Protein AF-A0AAD8Y4E3-F1 (afdb_monomer)

Organism: NCBI:txid267567

Solvent-accessible surface area (backbone atoms only — not comparable to full-atom values): 8556 Å² total; per-residue (Å²): 135,83,78,53,65,47,75,55,47,53,25,42,76,69,67,34,60,67,58,30,52,53,46,41,73,76,42,42,69,64,42,69,46,49,28,88,60,41,39,27,47,57,33,46,33,20,49,70,38,72,63,54,59,67,59,54,51,52,41,38,75,53,22,60,68,56,62,73,44,52,22,75,87,69,48,28,25,57,59,33,31,69,72,47,24,54,90,86,41,76,60,42,60,54,42,51,50,50,51,49,50,56,59,51,52,56,51,52,62,60,61,71,72,72,75,86,78,76,84,76,71,88,76,82,93,70,91,80,87,87,87,85,89,85,83,90,81,92,77,88,134

Nearest PDB structures (foldseek):
  2dwz-assembly2_C  TM=8.764E-01  e=9.072E-03  Mus musculus
  7vxw-assembly1_A  TM=8.764E-01  e=1.195E-02  Homo sapiens
  3aji-assembly2_C  TM=6.340E-01  e=7.690E-03  Mus musculus
  1wg0-assembly1_A  TM=8.733E-01  e=1.082E-01  Saccharomyces cerevisiae
  5vhm-assembly1_G  TM=4.970E-01  e=3.970E-03  Homo sapiens

Structure (mmCIF, N/CA/C/O backbone):
data_AF-A0AAD8Y4E3-F1
#
_entry.id   AF-A0AAD8Y4E3-F1
#
loop_
_atom_site.group_PDB
_atom_site.id
_atom_site.type_symbol
_atom_site.label_atom_id
_atom_site.label_alt_id
_atom_site.label_comp_id
_atom_site.label_asym_id
_atom_site.label_entity_id
_atom_site.label_seq_id
_atom_site.pdbx_PDB_ins_code
_atom_site.Cartn_x
_atom_site.Cartn_y
_atom_site.Cartn_z
_atom_site.occupancy
_atom_site.B_iso_or_equiv
_atom_site.auth_seq_id
_atom_site.auth_comp_id
_atom_site.auth_asym_id
_atom_site.auth_atom_id
_atom_site.pdbx_PDB_model_num
ATOM 1 N N . MET A 1 1 ? 3.117 25.992 7.052 1.00 39.69 1 MET A N 1
ATOM 2 C CA . MET A 1 1 ? 2.147 25.000 6.535 1.00 39.69 1 MET A CA 1
ATOM 3 C C . MET A 1 1 ? 2.748 23.620 6.749 1.00 39.69 1 MET A C 1
ATOM 5 O O . MET A 1 1 ? 3.739 23.297 6.109 1.00 39.69 1 MET A O 1
ATOM 9 N N . GLY A 1 2 ? 2.264 22.907 7.769 1.00 45.88 2 GLY A N 1
ATOM 10 C CA . GLY A 1 2 ? 2.940 21.748 8.355 1.00 45.88 2 GLY A CA 1
ATOM 11 C C . GLY A 1 2 ? 2.998 20.545 7.420 1.00 45.88 2 GLY A C 1
ATOM 12 O O . GLY A 1 2 ? 1.982 20.104 6.888 1.00 45.88 2 GLY A O 1
ATOM 13 N N . SER A 1 3 ? 4.196 20.008 7.231 1.00 49.72 3 SER A N 1
ATOM 14 C CA . SER A 1 3 ? 4.428 18.743 6.546 1.00 49.72 3 SER A CA 1
ATOM 15 C C . SER A 1 3 ? 3.738 17.618 7.330 1.00 49.72 3 SER A C 1
ATOM 17 O O . SER A 1 3 ? 4.260 17.175 8.345 1.00 49.72 3 SER A O 1
ATOM 19 N N . THR A 1 4 ? 2.588 17.112 6.877 1.00 63.53 4 THR A N 1
ATOM 20 C CA . THR A 1 4 ? 1.900 15.945 7.482 1.00 63.53 4 THR A CA 1
ATOM 21 C C . THR A 1 4 ? 2.626 14.612 7.236 1.00 63.53 4 THR A C 1
ATOM 23 O O . THR A 1 4 ? 2.038 13.537 7.328 1.00 63.53 4 THR A O 1
ATOM 26 N N . GLN A 1 5 ? 3.923 14.648 6.913 1.00 64.25 5 GLN A N 1
ATOM 27 C CA . GLN A 1 5 ? 4.747 13.449 6.801 1.00 64.25 5 GLN A CA 1
ATOM 28 C C . GLN A 1 5 ? 5.017 12.899 8.201 1.00 64.25 5 GLN A C 1
ATOM 30 O O . GLN A 1 5 ? 5.911 13.351 8.916 1.00 64.25 5 GLN A O 1
ATOM 35 N N . THR A 1 6 ? 4.216 11.913 8.598 1.00 77.00 6 THR A N 1
ATOM 36 C CA . THR A 1 6 ? 4.449 11.153 9.829 1.00 77.00 6 THR A CA 1
ATOM 37 C C . THR A 1 6 ? 5.739 10.334 9.717 1.00 77.00 6 THR A C 1
ATOM 39 O O . THR A 1 6 ? 6.190 10.011 8.617 1.00 77.00 6 THR A O 1
ATOM 42 N N . LYS A 1 7 ? 6.320 9.939 10.858 1.00 78.56 7 LYS A N 1
ATOM 43 C CA . LYS A 1 7 ? 7.500 9.049 10.902 1.00 78.56 7 LYS A CA 1
ATOM 44 C C . LYS A 1 7 ? 7.311 7.769 10.073 1.00 78.56 7 LYS A C 1
ATOM 46 O O . LYS A 1 7 ? 8.274 7.262 9.512 1.00 78.56 7 LYS A O 1
ATOM 51 N N . LEU A 1 8 ? 6.069 7.292 9.955 1.00 82.00 8 LEU A N 1
ATOM 52 C CA . LEU A 1 8 ? 5.722 6.125 9.147 1.00 82.00 8 LEU A CA 1
ATOM 53 C C . LEU A 1 8 ? 5.928 6.369 7.642 1.00 82.00 8 LEU A C 1
ATOM 55 O O . LEU A 1 8 ? 6.427 5.486 6.958 1.00 82.00 8 LEU A O 1
ATOM 59 N N . HIS A 1 9 ? 5.617 7.568 7.132 1.00 83.88 9 HIS A N 1
ATOM 60 C CA . HIS A 1 9 ? 5.858 7.900 5.722 1.00 83.88 9 HIS A CA 1
ATOM 61 C C . HIS A 1 9 ? 7.352 7.875 5.386 1.00 83.88 9 HIS A C 1
ATOM 63 O O . HIS A 1 9 ? 7.725 7.396 4.322 1.00 83.88 9 HIS A O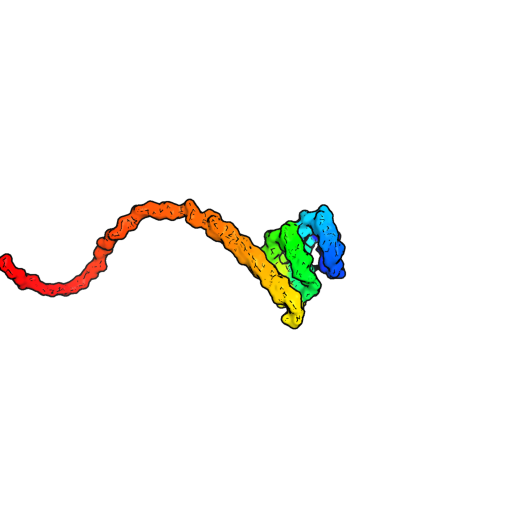 1
ATOM 69 N N . TRP A 1 10 ? 8.200 8.363 6.296 1.00 84.12 10 TRP A N 1
ATOM 70 C CA . TRP A 1 10 ? 9.652 8.328 6.117 1.00 84.12 10 TRP A CA 1
ATOM 71 C C . TRP A 1 10 ? 10.208 6.905 6.151 1.00 84.12 10 TRP A C 1
ATOM 73 O O . TRP A 1 10 ? 11.019 6.573 5.299 1.00 84.12 10 TRP A O 1
ATOM 83 N N . ALA A 1 11 ? 9.740 6.056 7.071 1.00 86.12 11 ALA A N 1
ATOM 84 C CA . ALA A 1 11 ? 10.175 4.658 7.141 1.00 86.12 11 ALA A CA 1
ATOM 85 C C . ALA A 1 11 ? 9.866 3.892 5.843 1.00 86.12 11 ALA A C 1
ATOM 87 O O . ALA A 1 11 ? 10.731 3.202 5.318 1.00 86.12 11 ALA A O 1
ATOM 88 N N . VAL A 1 12 ? 8.668 4.090 5.282 1.00 86.75 12 VAL A N 1
ATOM 89 C CA . VAL A 1 12 ? 8.275 3.485 4.000 1.00 86.75 12 VAL A CA 1
ATOM 90 C C . VAL A 1 12 ? 9.091 4.047 2.834 1.00 86.75 12 VAL A C 1
ATOM 92 O O . VAL A 1 12 ? 9.496 3.297 1.954 1.00 86.75 12 VAL A O 1
ATOM 95 N N . LEU A 1 13 ? 9.352 5.358 2.824 1.00 84.19 13 LEU A N 1
ATOM 96 C CA . LEU A 1 13 ? 10.141 6.001 1.770 1.00 84.19 13 LEU A CA 1
ATOM 97 C C . LEU A 1 13 ? 11.608 5.546 1.773 1.00 84.19 13 LEU A C 1
ATOM 99 O O . LEU A 1 13 ? 12.228 5.488 0.719 1.00 84.19 13 LEU A O 1
ATOM 103 N N . LEU A 1 14 ? 12.146 5.240 2.954 1.00 85.75 14 LEU A N 1
ATOM 104 C CA . LEU A 1 14 ? 13.490 4.694 3.142 1.00 85.75 14 LEU A CA 1
ATOM 105 C C . LEU A 1 14 ? 13.544 3.167 2.975 1.00 85.75 14 LEU A C 1
ATOM 107 O O . LEU A 1 14 ? 14.594 2.583 3.217 1.00 85.75 14 LEU A O 1
ATOM 111 N N . GLU A 1 15 ? 12.427 2.530 2.606 1.00 85.44 15 GLU A N 1
ATOM 112 C CA . GLU A 1 15 ? 12.301 1.073 2.455 1.00 85.44 15 GLU A CA 1
ATOM 113 C C . GLU A 1 15 ? 12.640 0.290 3.740 1.00 85.44 15 GLU A C 1
ATOM 115 O O . GLU A 1 15 ? 12.912 -0.910 3.714 1.00 85.44 15 GLU A O 1
ATOM 120 N N . ASP A 1 16 ? 12.571 0.954 4.898 1.00 88.44 16 ASP A N 1
ATOM 121 C CA . ASP A 1 16 ? 12.778 0.338 6.204 1.00 88.44 16 ASP A CA 1
ATOM 122 C C . ASP A 1 16 ? 11.470 -0.313 6.669 1.00 88.44 16 ASP A C 1
ATOM 124 O O . ASP A 1 16 ? 10.654 0.229 7.433 1.00 88.44 16 ASP A O 1
ATOM 128 N N . TRP A 1 17 ? 11.241 -1.505 6.133 1.00 87.06 17 TRP A N 1
ATOM 129 C CA . TRP A 1 17 ? 10.057 -2.316 6.387 1.00 87.06 17 TRP A CA 1
ATOM 130 C C . TRP A 1 17 ? 9.938 -2.757 7.843 1.00 87.06 17 TRP A C 1
ATOM 132 O O . TRP A 1 17 ? 8.836 -2.804 8.393 1.00 87.06 17 TRP A O 1
ATOM 142 N N . GLU A 1 18 ? 11.062 -3.013 8.504 1.00 87.56 18 GLU A N 1
ATOM 143 C CA . GLU A 1 18 ? 11.084 -3.430 9.901 1.00 87.56 18 GLU A CA 1
ATOM 144 C C . GLU A 1 18 ? 10.660 -2.271 10.815 1.00 87.56 18 GLU A C 1
ATOM 146 O O . GLU A 1 18 ? 9.796 -2.423 11.689 1.00 87.56 18 GLU A O 1
ATOM 151 N N . GLN A 1 19 ? 11.194 -1.071 10.567 1.00 86.44 19 GLN A N 1
ATOM 152 C CA . GLN A 1 19 ? 10.781 0.133 11.276 1.00 86.44 19 GLN A CA 1
ATOM 153 C C . GLN A 1 19 ? 9.330 0.506 10.962 1.00 86.44 19 GLN A C 1
ATOM 155 O O . GLN A 1 19 ? 8.608 0.942 11.866 1.00 86.44 19 GLN A O 1
ATOM 160 N N . THR A 1 20 ? 8.878 0.284 9.726 1.00 85.75 20 THR A N 1
ATOM 161 C CA . THR A 1 20 ? 7.481 0.474 9.313 1.00 85.75 20 THR A CA 1
ATOM 162 C C . THR A 1 20 ? 6.543 -0.398 10.147 1.00 85.75 20 THR A C 1
ATOM 164 O O . THR A 1 20 ? 5.599 0.117 10.751 1.00 85.75 20 THR A O 1
ATOM 167 N N . LEU A 1 21 ? 6.832 -1.698 10.264 1.00 86.75 21 LEU A N 1
ATOM 168 C CA . LEU A 1 21 ? 6.041 -2.632 11.072 1.00 86.75 21 LEU A CA 1
ATOM 169 C C . LEU A 1 21 ? 6.078 -2.279 12.563 1.00 86.75 21 LEU A C 1
ATOM 171 O O . LEU A 1 21 ? 5.028 -2.265 13.212 1.00 86.75 21 LEU A O 1
ATOM 175 N N . ARG A 1 22 ? 7.248 -1.908 13.100 1.00 87.69 22 ARG A N 1
ATOM 176 C CA . ARG A 1 22 ? 7.382 -1.425 14.487 1.00 87.69 22 ARG A CA 1
ATOM 177 C C . ARG A 1 22 ? 6.531 -0.182 14.749 1.00 87.69 22 ARG A C 1
ATOM 179 O O . ARG A 1 22 ? 5.852 -0.094 15.774 1.00 87.69 22 ARG A O 1
ATOM 186 N N . CYS A 1 23 ? 6.555 0.789 13.838 1.00 84.00 23 CYS A N 1
ATOM 187 C CA . CYS A 1 23 ? 5.753 2.006 13.951 1.00 84.00 23 CYS A CA 1
ATOM 188 C C . CYS A 1 23 ? 4.255 1.705 13.868 1.00 84.00 23 CYS A C 1
ATOM 190 O O . CYS A 1 23 ? 3.485 2.277 14.640 1.00 84.00 23 CYS A O 1
ATOM 192 N N . LEU A 1 24 ? 3.857 0.787 12.987 1.00 84.12 24 LEU A N 1
ATOM 193 C CA . LEU A 1 24 ? 2.472 0.357 12.835 1.00 84.12 24 LEU A CA 1
ATOM 194 C C . LEU A 1 24 ? 1.952 -0.375 14.078 1.00 84.12 24 LEU A C 1
ATOM 196 O O . LEU A 1 24 ? 0.813 -0.161 14.488 1.00 84.12 24 LEU A O 1
ATOM 200 N N . GLN A 1 25 ? 2.792 -1.203 14.704 1.00 82.69 25 GLN A N 1
ATOM 201 C CA . GLN A 1 25 ? 2.453 -1.901 15.943 1.00 82.69 25 GLN A CA 1
ATOM 202 C C . GLN A 1 25 ? 2.256 -0.926 17.109 1.00 82.69 25 GLN A C 1
ATOM 204 O O . GLN A 1 25 ? 1.329 -1.102 17.895 1.00 82.69 25 GLN A O 1
ATOM 209 N N . LYS A 1 26 ? 3.094 0.117 17.204 1.00 83.88 26 LYS A N 1
ATOM 210 C CA . LYS A 1 26 ? 2.958 1.156 18.235 1.00 83.88 26 LYS A CA 1
ATOM 211 C C . LYS A 1 26 ? 1.751 2.062 18.007 1.00 83.88 26 LYS A C 1
ATOM 213 O O . LYS A 1 26 ? 1.045 2.377 18.956 1.00 83.88 26 LYS A O 1
ATOM 218 N N . VAL A 1 27 ? 1.540 2.522 16.773 1.00 80.88 27 VAL A N 1
ATOM 219 C CA . VAL A 1 27 ? 0.507 3.513 16.444 1.00 80.88 27 VAL A CA 1
ATOM 220 C C . VAL A 1 27 ? -0.137 3.167 15.101 1.00 80.88 27 VAL A C 1
ATOM 222 O O . VAL A 1 27 ? 0.259 3.679 14.052 1.00 80.88 27 VAL A O 1
ATOM 225 N N . LYS A 1 28 ? -1.176 2.325 15.140 1.00 79.69 28 LYS A N 1
ATOM 226 C CA . LYS A 1 28 ? -1.931 1.905 13.943 1.00 79.69 28 LYS A CA 1
ATOM 227 C C . LYS A 1 28 ? -2.573 3.076 13.199 1.00 79.69 28 LYS A C 1
ATOM 229 O O . LYS A 1 28 ? -2.579 3.087 11.974 1.00 79.69 28 LYS A O 1
ATOM 234 N N . TYR A 1 29 ? -3.031 4.090 13.936 1.00 80.81 29 TYR A N 1
ATOM 235 C CA . TYR A 1 29 ? -3.652 5.295 13.378 1.00 80.81 29 TYR A CA 1
ATOM 236 C C . TYR A 1 29 ? -2.746 6.039 12.381 1.00 80.81 29 TYR A C 1
ATOM 238 O O . TYR A 1 29 ? -3.227 6.699 11.473 1.00 80.81 29 TYR A O 1
ATOM 246 N N . ASN A 1 30 ? -1.419 5.887 12.454 1.00 81.50 30 ASN A N 1
ATOM 247 C CA . ASN A 1 30 ? -0.533 6.525 11.478 1.00 81.50 30 ASN A CA 1
ATOM 248 C C . ASN A 1 30 ? -0.722 6.001 10.043 1.00 81.50 30 ASN A C 1
ATOM 250 O O . ASN A 1 30 ? -0.342 6.703 9.107 1.00 81.50 30 ASN A O 1
ATOM 254 N N . ALA A 1 31 ? -1.293 4.803 9.864 1.00 82.00 31 ALA A N 1
ATOM 255 C CA . ALA A 1 31 ? -1.609 4.244 8.549 1.00 82.00 31 ALA A CA 1
ATOM 256 C C . ALA A 1 31 ? -2.821 4.907 7.879 1.00 82.00 31 ALA A C 1
ATOM 258 O O . ALA A 1 31 ? -2.936 4.847 6.658 1.00 82.00 31 ALA A O 1
ATOM 259 N N . THR A 1 32 ? -3.694 5.560 8.654 1.00 84.31 32 THR A N 1
ATOM 260 C CA . THR A 1 32 ? -4.898 6.241 8.153 1.00 84.31 32 THR A CA 1
ATOM 261 C C . THR A 1 32 ? -4.642 7.715 7.824 1.00 84.31 32 THR A C 1
ATOM 263 O O . THR A 1 32 ? -5.547 8.423 7.390 1.00 84.31 32 THR A O 1
ATOM 266 N N . ILE A 1 33 ? -3.416 8.205 8.036 1.00 85.00 33 ILE A N 1
ATOM 267 C CA . ILE A 1 33 ? -3.037 9.595 7.778 1.00 85.00 33 ILE A CA 1
ATOM 268 C C . ILE A 1 33 ? -2.421 9.687 6.386 1.00 85.00 33 ILE A C 1
ATOM 270 O O . ILE A 1 33 ? -1.394 9.067 6.122 1.00 85.00 33 ILE A O 1
ATOM 274 N N . ALA A 1 34 ? -3.008 10.515 5.525 1.00 85.56 34 ALA A N 1
ATOM 275 C CA . ALA A 1 34 ? -2.422 10.862 4.238 1.00 85.56 34 ALA A CA 1
ATOM 276 C C . ALA A 1 34 ? -1.391 11.996 4.376 1.00 85.56 34 ALA A C 1
ATOM 278 O O . ALA A 1 34 ? -1.569 12.948 5.146 1.00 85.56 34 ALA A O 1
ATOM 279 N N . ASN A 1 35 ? -0.316 11.932 3.593 1.00 86.81 35 ASN A N 1
ATOM 280 C CA . ASN A 1 35 ? 0.667 13.010 3.514 1.00 86.81 35 ASN A CA 1
ATOM 281 C C . ASN A 1 35 ? 0.146 14.214 2.690 1.00 86.81 35 ASN A C 1
ATOM 283 O O . ASN A 1 35 ? -0.971 14.237 2.172 1.00 86.81 35 ASN A O 1
ATOM 287 N N . ARG A 1 36 ? 0.999 15.229 2.495 1.00 85.31 36 ARG A N 1
ATOM 288 C CA . ARG A 1 36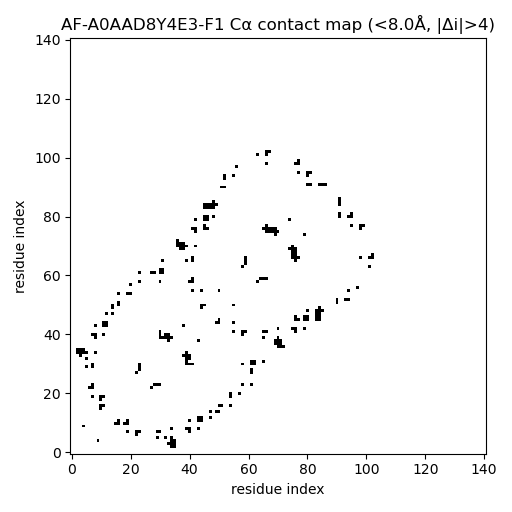 ? 0.698 16.425 1.677 1.00 85.31 36 ARG A CA 1
ATOM 289 C C . ARG A 1 36 ? 0.287 16.137 0.224 1.00 85.31 36 ARG A C 1
ATOM 291 O O . ARG A 1 36 ? -0.330 16.997 -0.408 1.00 85.31 36 ARG A O 1
ATOM 298 N N . TYR A 1 37 ? 0.641 14.970 -0.305 1.00 83.50 37 TYR A N 1
ATOM 299 C CA . TYR A 1 37 ? 0.323 14.500 -1.653 1.00 83.50 37 TYR A CA 1
ATOM 300 C C . TYR A 1 37 ? -0.952 13.642 -1.690 1.00 83.50 37 TYR A C 1
ATOM 302 O O . TYR A 1 37 ? -1.346 13.179 -2.756 1.00 83.50 37 TYR A O 1
ATOM 310 N N . GLY A 1 38 ? -1.634 13.466 -0.554 1.00 86.00 38 GLY A N 1
ATOM 311 C CA . GLY A 1 38 ? -2.766 12.546 -0.442 1.00 86.00 38 GLY A CA 1
ATOM 312 C C . GLY A 1 38 ? -2.338 11.078 -0.459 1.00 86.00 38 GLY A C 1
ATOM 313 O O . GLY A 1 38 ? -3.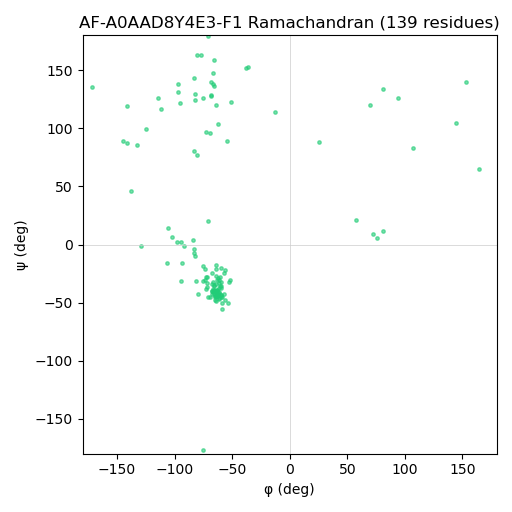195 10.208 -0.554 1.00 86.00 38 GLY A O 1
ATOM 314 N N . ASP A 1 39 ? -1.035 10.794 -0.384 1.00 87.75 39 ASP A N 1
ATOM 315 C CA . ASP A 1 39 ? -0.535 9.428 -0.332 1.00 87.75 39 ASP A CA 1
ATOM 316 C C . ASP A 1 39 ? -0.612 8.926 1.103 1.00 87.75 39 ASP A C 1
ATOM 318 O O . ASP A 1 39 ? -0.034 9.514 2.021 1.00 87.75 39 ASP A O 1
ATOM 322 N N . TYR A 1 40 ? -1.302 7.808 1.272 1.00 89.75 40 TYR A N 1
ATOM 323 C CA . TYR A 1 40 ? -1.241 7.014 2.492 1.00 89.75 40 TYR A CA 1
ATOM 324 C C . TYR A 1 40 ? 0.057 6.194 2.508 1.00 89.75 40 TYR A C 1
ATOM 326 O O . TYR A 1 40 ? 0.647 5.952 1.450 1.00 89.75 40 TYR A O 1
ATOM 334 N N . PRO A 1 41 ? 0.485 5.662 3.662 1.00 89.38 41 PRO A N 1
ATOM 335 C CA . PRO A 1 41 ? 1.629 4.753 3.729 1.00 89.38 41 PRO A CA 1
ATOM 336 C C . PRO A 1 41 ? 1.515 3.559 2.765 1.00 89.38 41 PRO A C 1
ATOM 338 O O . PRO A 1 41 ? 2.518 3.146 2.191 1.00 89.38 41 PRO A O 1
ATOM 341 N N . LEU A 1 42 ? 0.293 3.072 2.504 1.00 90.56 42 LEU A N 1
ATOM 342 C CA . LEU A 1 42 ? 0.028 2.044 1.491 1.00 90.56 42 LEU A CA 1
ATOM 343 C C . LEU A 1 42 ? 0.366 2.507 0.061 1.00 90.56 42 LEU A C 1
ATOM 345 O O . LEU A 1 42 ? 0.947 1.741 -0.704 1.00 90.56 42 LEU A O 1
ATOM 349 N N . HIS A 1 43 ? 0.060 3.761 -0.291 1.00 90.50 43 HIS A N 1
ATOM 350 C CA . HIS A 1 43 ? 0.415 4.334 -1.594 1.00 90.50 43 HIS A CA 1
ATOM 351 C C . HIS A 1 43 ? 1.932 4.416 -1.756 1.00 90.50 43 HIS A C 1
ATOM 353 O O . HIS A 1 43 ? 2.452 4.026 -2.795 1.00 90.50 43 HIS A O 1
ATOM 359 N N . LEU A 1 44 ? 2.645 4.870 -0.719 1.00 89.19 44 LEU A N 1
ATOM 360 C CA . LEU A 1 44 ? 4.106 4.955 -0.747 1.00 89.19 44 LEU A CA 1
ATOM 361 C C . LEU A 1 44 ? 4.765 3.574 -0.865 1.00 89.19 44 LEU A C 1
ATOM 363 O O . LEU A 1 44 ? 5.708 3.420 -1.633 1.00 89.19 44 LEU A O 1
ATOM 367 N N . ALA A 1 45 ? 4.238 2.564 -0.169 1.00 90.06 45 ALA A N 1
ATOM 368 C CA . ALA A 1 45 ? 4.735 1.192 -0.269 1.00 90.06 45 ALA A CA 1
ATOM 369 C C . ALA A 1 45 ? 4.489 0.591 -1.668 1.00 90.06 45 ALA A C 1
ATOM 371 O O . ALA A 1 45 ? 5.311 -0.154 -2.195 1.00 90.06 45 ALA A O 1
ATOM 372 N N . CYS A 1 46 ? 3.372 0.945 -2.311 1.00 90.31 46 CYS A N 1
ATOM 373 C CA . CYS A 1 46 ? 3.114 0.558 -3.699 1.00 90.31 46 CYS A CA 1
ATOM 374 C C . CYS A 1 46 ? 3.972 1.352 -4.697 1.00 90.31 46 CYS A C 1
ATOM 376 O O . CYS A 1 46 ? 4.321 0.835 -5.756 1.00 90.31 46 CYS A O 1
ATOM 378 N N . TYR A 1 47 ? 4.316 2.596 -4.357 1.00 88.25 47 TYR A N 1
ATOM 379 C CA . TYR A 1 47 ? 5.168 3.470 -5.157 1.00 88.25 47 TYR A CA 1
ATOM 380 C C . TYR A 1 47 ? 6.635 3.032 -5.144 1.00 88.25 47 TYR A C 1
ATOM 382 O O . TYR A 1 47 ? 7.284 3.123 -6.180 1.00 88.25 47 TYR A O 1
ATOM 390 N N . SER A 1 48 ? 7.155 2.529 -4.015 1.00 86.25 48 SER A N 1
ATOM 391 C CA . SER A 1 48 ? 8.546 2.056 -3.944 1.00 86.25 48 SER A CA 1
ATOM 392 C C . SER A 1 48 ? 8.803 0.872 -4.882 1.00 86.25 48 SER A C 1
ATOM 394 O O . SER A 1 48 ? 9.899 0.728 -5.410 1.00 86.25 48 SER A O 1
ATOM 396 N N . GLY A 1 49 ? 7.783 0.040 -5.132 1.00 83.62 49 GLY A N 1
ATOM 397 C CA . GLY A 1 49 ? 7.898 -1.118 -6.023 1.00 83.62 49 GLY A CA 1
ATOM 398 C C . GLY A 1 49 ? 8.656 -2.308 -5.422 1.00 83.62 49 GLY A C 1
ATOM 399 O O . GLY A 1 49 ? 8.909 -3.283 -6.123 1.00 83.62 49 GLY A O 1
ATOM 400 N N . THR A 1 50 ? 9.021 -2.213 -4.145 1.00 84.56 50 THR A N 1
ATOM 401 C CA . THR A 1 50 ? 9.923 -3.124 -3.414 1.00 84.56 50 THR A CA 1
ATOM 402 C C . THR A 1 50 ? 9.323 -3.621 -2.099 1.00 84.56 50 THR A C 1
ATOM 404 O O . THR A 1 50 ? 9.957 -4.385 -1.369 1.00 84.56 50 THR A O 1
ATOM 407 N N .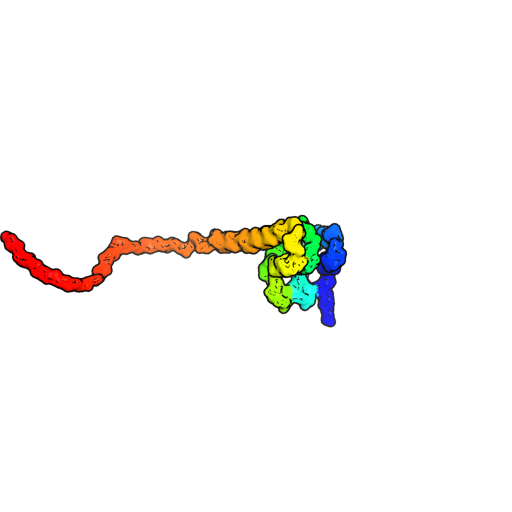 ALA A 1 51 ? 8.113 -3.170 -1.759 1.00 86.19 51 ALA A N 1
ATOM 408 C CA . ALA A 1 51 ? 7.507 -3.485 -0.479 1.00 86.19 51 ALA A CA 1
ATOM 409 C C . ALA A 1 51 ? 7.143 -4.975 -0.391 1.00 86.19 51 ALA A C 1
ATOM 411 O O . ALA A 1 51 ? 6.437 -5.500 -1.258 1.00 86.19 51 ALA A O 1
ATOM 412 N N . PRO A 1 52 ? 7.564 -5.675 0.676 1.00 88.06 52 PRO A N 1
ATOM 413 C CA . PRO A 1 52 ? 7.227 -7.072 0.845 1.00 88.06 52 PRO A CA 1
ATOM 414 C C . PRO A 1 52 ? 5.716 -7.230 1.080 1.00 88.06 52 PRO A C 1
ATOM 416 O O . PRO A 1 52 ? 5.082 -6.386 1.730 1.00 88.06 52 PRO A O 1
ATOM 419 N N . PRO A 1 53 ? 5.121 -8.343 0.616 1.00 87.25 53 PRO A N 1
ATOM 420 C CA . PRO A 1 53 ? 3.681 -8.575 0.711 1.00 87.25 53 PRO A CA 1
ATOM 421 C C . PRO A 1 53 ? 3.176 -8.590 2.160 1.00 87.25 53 PRO A C 1
ATOM 423 O O . PRO A 1 53 ? 2.033 -8.220 2.416 1.00 87.25 53 PRO A O 1
ATOM 426 N N . GLU A 1 54 ? 4.024 -8.959 3.125 1.00 89.25 54 GLU A N 1
ATOM 427 C CA . GLU A 1 54 ? 3.682 -8.903 4.548 1.00 89.25 54 GLU A CA 1
ATOM 428 C C . GLU A 1 54 ? 3.418 -7.467 5.027 1.00 89.25 54 GLU A C 1
ATOM 430 O O . GLU A 1 54 ? 2.423 -7.216 5.712 1.00 89.25 54 GLU A O 1
ATOM 435 N N . VAL A 1 55 ? 4.261 -6.507 4.633 1.00 89.12 55 VAL A N 1
ATOM 436 C CA . VAL A 1 55 ? 4.075 -5.092 4.990 1.00 89.12 55 VAL A CA 1
ATOM 437 C C . VAL A 1 55 ? 2.802 -4.555 4.359 1.00 89.12 55 VAL A C 1
ATOM 439 O O . VAL A 1 55 ? 2.006 -3.922 5.052 1.00 89.12 55 VAL A O 1
ATOM 442 N N . ILE A 1 56 ? 2.576 -4.853 3.077 1.00 89.69 56 ILE A N 1
ATOM 443 C CA . ILE A 1 56 ? 1.348 -4.469 2.374 1.00 89.69 56 ILE A CA 1
ATOM 444 C C . ILE A 1 56 ? 0.124 -5.020 3.110 1.00 89.69 56 ILE A C 1
ATOM 446 O O . ILE A 1 56 ? -0.788 -4.259 3.430 1.00 89.69 56 ILE A O 1
ATOM 450 N N . GLN A 1 57 ? 0.132 -6.301 3.488 1.00 88.12 57 GLN A N 1
ATOM 451 C CA . GLN A 1 57 ? -0.972 -6.908 4.229 1.00 88.12 57 GLN A CA 1
ATOM 452 C C . GLN A 1 57 ? -1.227 -6.204 5.568 1.00 88.12 57 GLN A C 1
ATOM 454 O O . GLN A 1 57 ? -2.376 -5.967 5.943 1.00 88.12 57 GLN A O 1
ATOM 459 N N . LYS A 1 58 ? -0.169 -5.879 6.316 1.00 89.56 58 LYS A N 1
ATOM 460 C CA . LYS A 1 58 ? -0.289 -5.202 7.613 1.00 89.56 58 LYS A CA 1
ATOM 461 C C . LYS A 1 58 ? -0.816 -3.777 7.453 1.00 89.56 58 LYS A C 1
ATOM 463 O O . LYS A 1 58 ? -1.666 -3.372 8.243 1.00 89.56 58 LYS A O 1
ATOM 468 N N . LEU A 1 59 ? -0.362 -3.048 6.432 1.00 88.88 59 LEU A N 1
ATOM 469 C CA . LEU A 1 59 ? -0.850 -1.706 6.107 1.00 88.88 59 LEU A CA 1
ATOM 470 C C . LEU A 1 59 ? -2.332 -1.725 5.718 1.00 88.88 59 LEU A C 1
ATOM 472 O O . LEU A 1 59 ? -3.093 -0.924 6.254 1.00 88.88 59 LEU A O 1
ATOM 476 N N . ILE A 1 60 ? -2.754 -2.679 4.881 1.00 88.38 60 ILE A N 1
ATOM 477 C CA . ILE A 1 60 ? -4.168 -2.872 4.520 1.00 88.38 60 ILE A CA 1
ATOM 478 C C . ILE A 1 60 ? -5.000 -3.199 5.763 1.00 88.38 60 ILE A C 1
ATOM 480 O O . ILE A 1 60 ? -6.028 -2.581 6.000 1.00 88.38 60 ILE A O 1
ATOM 484 N N . LYS A 1 61 ? -4.538 -4.117 6.621 1.00 86.06 61 LYS A N 1
ATOM 485 C CA . LYS A 1 61 ? -5.240 -4.449 7.875 1.00 86.06 61 LYS A CA 1
ATOM 486 C C . LYS A 1 61 ? -5.352 -3.264 8.835 1.00 86.06 61 LYS A C 1
ATOM 488 O O . LYS A 1 61 ? -6.266 -3.233 9.652 1.00 86.06 61 LYS A O 1
ATOM 493 N N . ALA A 1 62 ? -4.403 -2.332 8.797 1.00 87.06 62 ALA A N 1
ATOM 494 C CA . ALA A 1 62 ? -4.439 -1.139 9.634 1.00 87.06 62 ALA A CA 1
ATOM 495 C C . ALA A 1 62 ? -5.347 -0.041 9.065 1.00 87.06 62 ALA A C 1
ATOM 497 O O . ALA A 1 62 ? -5.929 0.714 9.840 1.00 87.06 62 ALA A O 1
ATOM 498 N N . CYS A 1 63 ? -5.462 0.054 7.739 1.00 85.81 63 CYS A N 1
ATOM 499 C CA . CYS A 1 63 ? -6.366 0.971 7.056 1.00 85.81 63 CYS A CA 1
ATOM 500 C C . CYS A 1 63 ? -6.912 0.309 5.777 1.00 85.81 63 CYS A C 1
ATOM 502 O O . CYS A 1 63 ? -6.304 0.458 4.711 1.00 85.81 63 CYS A O 1
ATOM 504 N N . PRO A 1 64 ? -8.035 -0.427 5.868 1.00 85.12 64 PRO A N 1
ATOM 505 C CA . PRO A 1 64 ? -8.619 -1.100 4.709 1.00 85.12 64 PRO A CA 1
ATOM 506 C C . PRO A 1 64 ? -9.175 -0.094 3.693 1.00 85.12 64 PRO A C 1
ATOM 508 O O . PRO A 1 64 ? -9.015 -0.281 2.490 1.00 85.12 64 PRO A O 1
ATOM 511 N N . ASP A 1 65 ? -9.703 1.042 4.153 1.00 84.31 65 ASP A N 1
ATOM 512 C CA . ASP A 1 65 ? -10.228 2.090 3.270 1.00 84.31 65 ASP A CA 1
ATOM 513 C C . ASP A 1 65 ? -9.166 2.640 2.306 1.00 84.31 65 ASP A C 1
ATOM 515 O O . ASP A 1 65 ? -9.463 2.979 1.156 1.00 84.31 65 ASP A O 1
ATOM 519 N N . ALA A 1 66 ? -7.896 2.679 2.734 1.00 85.88 66 ALA A N 1
ATOM 520 C CA . ALA A 1 66 ? -6.796 3.219 1.938 1.00 85.88 66 ALA A CA 1
ATOM 521 C C . ALA A 1 66 ? -6.593 2.487 0.604 1.00 85.88 66 ALA A C 1
ATOM 523 O O . ALA A 1 66 ? -6.001 3.074 -0.300 1.00 85.88 66 ALA A O 1
ATOM 524 N N . VAL A 1 67 ? -7.086 1.248 0.455 1.00 87.00 67 VAL A N 1
ATOM 525 C CA . VAL A 1 67 ? -6.956 0.457 -0.781 1.00 87.00 67 VAL A CA 1
ATOM 526 C C . VAL A 1 67 ? -7.769 1.073 -1.932 1.00 87.00 67 VAL A C 1
ATOM 528 O O . VAL A 1 67 ? -7.430 0.878 -3.096 1.00 87.00 67 VAL A O 1
ATOM 531 N N . ARG A 1 68 ? -8.823 1.845 -1.622 1.00 85.75 68 ARG A N 1
ATOM 532 C CA . ARG A 1 68 ? -9.696 2.513 -2.609 1.00 85.75 68 ARG A CA 1
ATOM 533 C C . ARG A 1 68 ? -9.480 4.020 -2.694 1.00 85.75 68 ARG A C 1
ATOM 535 O O . ARG A 1 68 ? -9.945 4.653 -3.644 1.00 85.75 68 ARG A O 1
ATOM 542 N N . MET A 1 69 ? -8.815 4.599 -1.699 1.00 86.81 69 MET A N 1
ATOM 543 C CA . MET A 1 69 ? -8.524 6.025 -1.689 1.00 86.81 69 MET A CA 1
ATOM 544 C C . MET A 1 69 ? -7.570 6.361 -2.826 1.00 86.81 69 MET A C 1
ATOM 546 O O . MET A 1 69 ? -6.600 5.651 -3.061 1.00 86.81 69 MET A O 1
ATOM 550 N N . LYS A 1 70 ? -7.849 7.461 -3.521 1.00 89.75 70 LYS A N 1
ATOM 551 C CA . LYS A 1 70 ? -6.962 8.003 -4.547 1.00 89.75 70 LYS A CA 1
ATOM 552 C C . LYS A 1 70 ? -6.114 9.106 -3.939 1.00 89.75 70 LYS A C 1
ATOM 554 O O . LYS A 1 70 ? -6.626 9.953 -3.204 1.00 89.75 70 LYS A O 1
ATOM 559 N N . ASN A 1 71 ? -4.835 9.129 -4.282 1.00 89.44 71 ASN A N 1
ATOM 560 C CA . ASN A 1 71 ? -3.968 10.250 -3.940 1.00 89.44 71 ASN A CA 1
ATOM 561 C C . ASN A 1 71 ? -4.318 11.510 -4.759 1.00 89.44 71 ASN A C 1
ATOM 563 O O . ASN A 1 71 ? -5.189 11.495 -5.632 1.00 89.44 71 ASN A O 1
ATOM 567 N N . LYS A 1 72 ? -3.598 12.621 -4.542 1.00 89.25 72 LYS A N 1
ATOM 568 C CA . LYS A 1 72 ? -3.827 13.872 -5.297 1.00 89.25 72 LYS A CA 1
ATOM 569 C C . LYS A 1 72 ? -3.539 13.767 -6.794 1.00 89.25 72 LYS A C 1
ATOM 571 O O . LYS A 1 72 ? -3.973 14.632 -7.545 1.00 89.25 72 LYS A O 1
ATOM 576 N N . LYS A 1 73 ? -2.802 12.744 -7.232 1.00 86.19 73 LYS A N 1
ATOM 577 C CA . LYS A 1 73 ? -2.590 12.458 -8.657 1.00 86.19 73 LYS A CA 1
ATOM 578 C C . LYS A 1 73 ? -3.741 11.648 -9.268 1.00 86.19 73 LYS A C 1
ATOM 580 O O . LYS A 1 73 ? -3.724 11.407 -10.468 1.00 86.19 73 LYS A O 1
ATOM 585 N N . GLY A 1 74 ? -4.726 11.239 -8.466 1.00 89.38 74 GLY A N 1
ATOM 586 C CA . GLY A 1 74 ? -5.852 10.418 -8.900 1.00 89.38 74 GLY A CA 1
ATOM 587 C C . GLY A 1 74 ? -5.538 8.924 -8.981 1.00 89.38 74 GLY A C 1
ATOM 588 O O . GLY A 1 74 ? -6.346 8.181 -9.535 1.00 89.38 74 GLY A O 1
ATOM 589 N N . TYR A 1 75 ? -4.398 8.483 -8.440 1.00 89.25 75 TYR A N 1
ATOM 590 C CA . TYR A 1 75 ? -3.995 7.080 -8.432 1.00 89.25 75 TYR A CA 1
ATOM 591 C C . TYR A 1 75 ? -4.351 6.414 -7.111 1.00 89.25 75 TYR A C 1
ATOM 593 O O . TYR A 1 75 ? -4.031 6.928 -6.040 1.00 89.25 75 TYR A O 1
ATOM 601 N N . ASP A 1 76 ? -4.979 5.254 -7.217 1.00 90.44 76 ASP A N 1
ATOM 602 C CA . ASP A 1 76 ? -5.152 4.283 -6.144 1.00 90.44 76 ASP A CA 1
ATOM 603 C C . ASP A 1 76 ? -3.877 3.425 -5.954 1.00 90.44 76 ASP A C 1
ATOM 605 O O . ASP A 1 76 ? -3.012 3.372 -6.843 1.00 90.44 76 ASP A O 1
ATOM 609 N N . PRO A 1 77 ? -3.724 2.735 -4.808 1.00 89.12 77 PRO A N 1
ATOM 610 C CA . PRO A 1 77 ? -2.542 1.922 -4.526 1.00 89.12 77 PRO A CA 1
ATOM 611 C C . PRO A 1 77 ? -2.335 0.784 -5.527 1.00 89.12 77 PRO A C 1
ATOM 613 O O . PRO A 1 77 ? -1.193 0.490 -5.880 1.00 89.12 77 PRO A O 1
ATOM 616 N N . LEU A 1 78 ? -3.421 0.173 -6.017 1.00 90.25 78 LEU A N 1
ATOM 617 C CA . LEU A 1 78 ? -3.353 -0.873 -7.038 1.00 90.25 78 LEU A CA 1
ATOM 618 C C . LEU A 1 78 ? -2.734 -0.310 -8.318 1.00 90.25 78 LEU A C 1
ATOM 620 O O . LEU A 1 78 ? -1.774 -0.887 -8.837 1.00 90.25 78 LEU A O 1
ATOM 624 N N . LYS A 1 79 ? -3.192 0.862 -8.773 1.00 90.06 79 LYS A N 1
ATOM 625 C CA . LYS A 1 79 ? -2.615 1.509 -9.951 1.00 90.06 79 LYS A CA 1
ATOM 626 C C . LYS A 1 79 ? -1.140 1.859 -9.772 1.00 90.06 79 LYS A C 1
ATOM 628 O O . LYS A 1 79 ? -0.348 1.659 -10.694 1.00 90.06 79 LYS A O 1
ATOM 633 N N . LEU A 1 80 ? -0.747 2.343 -8.593 1.00 89.88 80 LEU A N 1
ATOM 634 C CA . LEU A 1 80 ? 0.662 2.611 -8.287 1.00 89.88 80 LEU A CA 1
ATOM 635 C C . LEU A 1 80 ? 1.507 1.335 -8.327 1.00 89.88 80 LEU A C 1
ATOM 637 O O . LEU A 1 80 ? 2.597 1.359 -8.902 1.00 89.88 80 LEU A O 1
ATOM 641 N N . ALA A 1 81 ? 1.003 0.228 -7.779 1.00 89.31 81 ALA A N 1
ATOM 642 C CA . ALA A 1 81 ? 1.705 -1.048 -7.803 1.00 89.31 81 ALA A CA 1
ATOM 643 C C . ALA A 1 81 ? 1.887 -1.572 -9.241 1.00 89.31 81 ALA A C 1
ATOM 645 O O . ALA A 1 81 ? 2.962 -2.050 -9.596 1.00 89.31 81 ALA A O 1
ATOM 646 N N . GLU A 1 82 ? 0.880 -1.428 -10.109 1.00 88.44 82 GLU A N 1
ATOM 647 C CA . GLU A 1 82 ? 0.976 -1.840 -11.518 1.00 88.44 82 GLU A CA 1
ATOM 648 C C . GLU A 1 82 ? 2.059 -1.093 -12.305 1.00 88.44 82 GLU A C 1
ATOM 650 O O . GLU A 1 82 ? 2.697 -1.687 -13.187 1.00 88.44 82 GLU A O 1
ATOM 655 N N . ILE A 1 83 ? 2.214 0.203 -12.011 1.00 89.44 83 ILE A N 1
ATOM 656 C CA . ILE A 1 83 ? 3.134 1.110 -12.702 1.00 89.44 83 ILE A CA 1
ATOM 657 C C . ILE A 1 83 ? 4.569 0.932 -12.189 1.00 89.44 83 ILE A C 1
ATOM 659 O O . ILE A 1 83 ? 5.486 0.899 -13.005 1.00 89.44 83 ILE A O 1
ATOM 663 N N . ASN A 1 84 ? 4.768 0.806 -10.870 1.00 88.44 84 ASN A N 1
ATOM 664 C CA . ASN A 1 84 ? 6.106 0.856 -10.262 1.00 88.44 84 ASN A CA 1
ATOM 665 C C . ASN A 1 84 ? 6.763 -0.518 -10.056 1.00 88.44 84 ASN A C 1
ATOM 667 O O . ASN A 1 84 ? 7.985 -0.616 -10.155 1.00 88.44 84 ASN A O 1
ATOM 671 N N . TYR A 1 85 ? 6.004 -1.592 -9.801 1.00 85.25 85 TYR A N 1
ATOM 672 C CA . TYR A 1 85 ? 6.616 -2.916 -9.621 1.00 85.25 85 TYR A CA 1
ATOM 673 C C . TYR A 1 85 ? 7.197 -3.423 -10.939 1.00 85.25 85 TYR A C 1
ATOM 675 O O . TYR A 1 85 ? 6.561 -3.333 -11.992 1.00 85.25 85 TYR A O 1
ATOM 683 N N . ARG A 1 86 ? 8.368 -4.059 -10.900 1.00 85.31 86 ARG A N 1
ATOM 684 C CA . ARG A 1 86 ? 8.930 -4.717 -12.090 1.00 85.31 86 ARG A CA 1
ATOM 685 C C . ARG A 1 86 ? 8.069 -5.913 -12.490 1.00 85.31 86 ARG A C 1
ATOM 687 O O . ARG A 1 86 ? 7.593 -6.655 -11.638 1.00 85.31 86 ARG A O 1
ATOM 694 N N . ARG A 1 87 ? 7.836 -6.095 -13.795 1.00 81.44 87 ARG A N 1
ATOM 695 C CA . ARG A 1 87 ? 7.001 -7.198 -14.318 1.00 81.44 87 ARG A CA 1
ATOM 696 C C . ARG A 1 87 ? 7.568 -8.577 -13.979 1.00 81.44 87 ARG A C 1
ATOM 698 O O . ARG A 1 87 ? 6.793 -9.504 -13.771 1.00 81.44 87 ARG A O 1
ATOM 705 N N . ASP A 1 88 ? 8.888 -8.658 -13.882 1.00 83.62 88 ASP A N 1
ATOM 706 C CA . ASP A 1 88 ? 9.633 -9.886 -13.602 1.00 83.62 88 ASP A CA 1
ATOM 707 C C . ASP A 1 88 ? 9.717 -10.206 -12.103 1.00 83.62 88 ASP A C 1
ATOM 709 O O . ASP A 1 88 ? 10.180 -11.278 -11.722 1.00 83.62 88 ASP A O 1
ATOM 713 N N . ASP A 1 89 ? 9.262 -9.292 -11.240 1.00 82.44 89 ASP A N 1
ATOM 714 C CA . ASP A 1 89 ? 9.329 -9.483 -9.800 1.00 82.44 89 ASP A CA 1
ATOM 715 C C . ASP A 1 89 ? 8.254 -10.486 -9.326 1.00 82.44 89 ASP A C 1
ATOM 717 O O . ASP A 1 89 ? 7.058 -10.290 -9.590 1.00 82.44 89 ASP A O 1
ATOM 721 N N . PRO A 1 90 ? 8.625 -11.559 -8.602 1.00 81.19 90 PRO A N 1
ATOM 722 C CA . PRO A 1 90 ? 7.663 -12.540 -8.100 1.00 81.19 90 PRO A CA 1
ATOM 723 C C . PRO A 1 90 ? 6.680 -11.942 -7.079 1.00 81.19 90 PRO A C 1
ATOM 725 O O . PRO A 1 90 ? 5.538 -12.406 -6.970 1.00 81.19 90 PRO A O 1
ATOM 728 N N . THR A 1 91 ? 7.081 -10.892 -6.357 1.00 81.31 91 THR A N 1
ATOM 729 C CA . THR A 1 91 ? 6.243 -10.200 -5.371 1.00 81.31 91 THR A CA 1
ATOM 730 C C . THR A 1 91 ? 5.158 -9.360 -6.032 1.00 81.31 91 THR A C 1
ATOM 732 O O . THR A 1 91 ? 4.068 -9.246 -5.470 1.00 81.31 91 THR A O 1
ATOM 735 N N . ARG A 1 92 ? 5.377 -8.869 -7.263 1.00 85.88 92 ARG A N 1
ATOM 736 C CA . ARG A 1 92 ? 4.390 -8.075 -8.015 1.00 85.88 92 ARG A CA 1
ATOM 737 C C . ARG A 1 92 ? 3.052 -8.797 -8.112 1.00 85.88 92 ARG A C 1
ATOM 739 O O . ARG A 1 92 ? 2.013 -8.217 -7.812 1.00 85.88 92 ARG A O 1
ATOM 746 N N . LYS A 1 93 ? 3.068 -10.068 -8.525 1.00 85.81 93 LYS A N 1
ATOM 747 C CA . LYS A 1 93 ? 1.841 -10.870 -8.668 1.00 85.81 93 LYS A CA 1
ATOM 748 C C . LYS A 1 93 ? 1.119 -11.020 -7.330 1.00 85.81 93 LYS A C 1
ATOM 750 O O . LYS A 1 93 ? -0.097 -10.871 -7.285 1.00 85.81 93 LYS A O 1
ATOM 755 N N . HIS A 1 94 ? 1.869 -11.256 -6.254 1.00 85.69 94 HIS A N 1
ATOM 756 C CA . HIS A 1 94 ? 1.321 -11.374 -4.904 1.00 85.69 94 HIS A CA 1
ATOM 757 C C . HIS A 1 94 ? 0.691 -10.067 -4.410 1.00 85.69 94 HIS A C 1
ATOM 759 O O . HIS A 1 94 ? -0.437 -10.087 -3.926 1.00 85.69 94 HIS A O 1
ATOM 765 N N . VAL A 1 95 ? 1.383 -8.934 -4.555 1.00 87.62 95 VAL A N 1
ATOM 766 C CA . VAL A 1 95 ? 0.893 -7.620 -4.110 1.00 87.62 95 VAL A CA 1
ATOM 767 C C . VAL A 1 95 ? -0.349 -7.204 -4.898 1.00 87.62 95 VAL A C 1
ATOM 769 O O . VAL A 1 95 ? -1.338 -6.789 -4.297 1.00 87.62 95 VAL A O 1
ATOM 772 N N . LEU A 1 96 ? -0.349 -7.379 -6.223 1.00 88.44 96 LEU A N 1
ATOM 773 C CA . LEU A 1 96 ? -1.511 -7.073 -7.063 1.00 88.44 96 LEU A CA 1
ATOM 774 C C . LEU A 1 96 ? -2.713 -7.965 -6.735 1.00 88.44 96 LEU A C 1
ATOM 776 O O . LEU A 1 96 ? -3.826 -7.457 -6.614 1.00 88.44 96 LEU A O 1
ATOM 780 N N . ALA A 1 97 ? -2.495 -9.274 -6.561 1.00 87.19 97 ALA A N 1
ATOM 781 C CA . ALA A 1 97 ? -3.553 -10.194 -6.154 1.00 87.19 97 ALA A CA 1
ATOM 782 C C . ALA A 1 97 ? -4.132 -9.790 -4.795 1.00 87.19 97 ALA A C 1
ATOM 784 O O . ALA A 1 97 ? -5.347 -9.701 -4.652 1.00 87.19 97 ALA A O 1
ATOM 785 N N . MET A 1 98 ? -3.272 -9.458 -3.830 1.00 86.69 98 MET A N 1
ATOM 786 C CA . MET A 1 98 ? -3.693 -9.003 -2.511 1.00 86.69 98 MET A CA 1
ATOM 787 C C . MET A 1 98 ? -4.555 -7.740 -2.610 1.00 86.69 98 MET A C 1
ATOM 789 O O . MET A 1 98 ? -5.706 -7.758 -2.185 1.00 86.69 98 MET A O 1
ATOM 793 N N . LEU A 1 99 ? -4.054 -6.677 -3.241 1.00 86.12 99 LEU A N 1
ATOM 794 C CA . LEU A 1 99 ? -4.792 -5.420 -3.398 1.00 86.12 99 LEU A CA 1
ATOM 795 C C . LEU A 1 99 ? -6.141 -5.629 -4.103 1.00 86.12 99 LEU A C 1
ATOM 797 O O . LEU A 1 99 ? -7.149 -5.106 -3.640 1.00 86.12 99 LEU A O 1
ATOM 801 N N . ARG A 1 100 ? -6.185 -6.449 -5.160 1.00 86.50 100 ARG A N 1
ATOM 802 C CA . ARG A 1 100 ? -7.425 -6.773 -5.878 1.00 86.50 100 ARG A CA 1
ATOM 803 C C . ARG A 1 100 ? -8.426 -7.525 -4.999 1.00 86.50 100 ARG A C 1
ATOM 805 O O . ARG A 1 100 ? -9.569 -7.100 -4.897 1.00 86.50 100 ARG A O 1
ATOM 812 N N . THR A 1 101 ? -7.984 -8.572 -4.299 1.00 85.00 1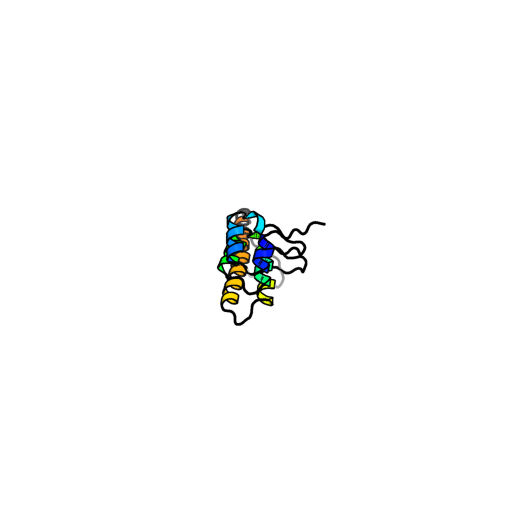01 THR A N 1
ATOM 813 C CA . THR A 1 101 ? -8.865 -9.349 -3.410 1.00 85.00 101 THR A CA 1
ATOM 814 C C . THR A 1 101 ? -9.484 -8.505 -2.299 1.00 85.00 101 THR A C 1
ATOM 816 O O . THR A 1 101 ? -10.650 -8.700 -1.986 1.00 85.00 101 THR A O 1
ATOM 819 N N . PHE A 1 102 ? -8.752 -7.545 -1.727 1.00 79.44 102 PHE A N 1
ATOM 820 C CA . PHE A 1 102 ? -9.303 -6.658 -0.697 1.00 79.44 102 PHE A CA 1
ATOM 821 C C . PHE A 1 102 ? -10.308 -5.643 -1.255 1.00 79.44 102 PHE A C 1
ATOM 823 O O . PHE A 1 102 ? -11.278 -5.326 -0.571 1.00 79.44 102 PHE A O 1
ATOM 830 N N . VAL A 1 103 ? -10.124 -5.173 -2.494 1.00 78.19 103 VAL A N 1
ATOM 831 C CA . VAL A 1 103 ? -11.124 -4.333 -3.174 1.00 78.19 103 VAL A CA 1
ATOM 832 C C . VAL A 1 103 ? -12.411 -5.124 -3.439 1.00 78.19 103 VAL A C 1
ATOM 834 O O . VAL A 1 103 ? -13.501 -4.604 -3.198 1.00 78.19 103 VAL A O 1
ATOM 837 N N . ASP A 1 104 ? -12.289 -6.380 -3.878 1.00 73.56 104 ASP A N 1
ATOM 838 C CA . ASP A 1 104 ? -13.426 -7.257 -4.188 1.00 73.56 104 ASP A CA 1
ATOM 839 C C . ASP A 1 104 ? -14.155 -7.763 -2.922 1.00 73.56 104 ASP A C 1
ATOM 841 O O . ASP A 1 104 ? -15.385 -7.834 -2.896 1.00 73.56 104 ASP A O 1
ATOM 845 N N . ALA A 1 105 ? -13.425 -8.076 -1.844 1.00 69.62 105 ALA A N 1
ATOM 846 C CA . ALA A 1 105 ? -13.993 -8.587 -0.591 1.00 69.62 105 ALA A CA 1
ATOM 847 C C . ALA A 1 105 ? -14.940 -7.583 0.088 1.00 69.62 105 ALA A C 1
ATOM 849 O O . ALA A 1 105 ? -15.998 -7.964 0.587 1.00 69.62 105 ALA A O 1
ATOM 850 N N . GLU A 1 106 ? -14.602 -6.293 0.063 1.00 60.56 106 GLU A N 1
ATOM 851 C CA . GLU A 1 106 ? -15.495 -5.240 0.559 1.00 60.56 106 GLU A CA 1
ATOM 852 C C . GLU A 1 106 ? -16.700 -4.995 -0.355 1.00 60.56 106 GLU A C 1
ATOM 854 O O . GLU A 1 106 ? -17.761 -4.580 0.112 1.00 60.56 106 GLU A O 1
ATOM 859 N N . LEU A 1 107 ? -16.566 -5.254 -1.659 1.00 58.19 107 LEU A N 1
ATOM 860 C CA . LEU A 1 107 ? -17.691 -5.166 -2.586 1.00 58.19 107 LEU A CA 1
ATOM 861 C C . LEU A 1 107 ? -18.722 -6.268 -2.300 1.00 58.19 107 LEU A C 1
ATOM 863 O O . LEU A 1 107 ? -19.917 -5.983 -2.290 1.00 58.19 107 LEU A O 1
ATOM 867 N N . CYS A 1 108 ? -18.265 -7.488 -1.987 1.00 51.84 108 CYS A N 1
ATOM 868 C CA . CYS A 1 108 ? -19.140 -8.572 -1.527 1.00 51.84 108 CYS A CA 1
ATOM 869 C C . CYS A 1 108 ? -19.840 -8.226 -0.209 1.00 51.84 108 CYS A C 1
ATOM 871 O O . CYS A 1 108 ? -21.040 -8.443 -0.097 1.00 51.84 108 CYS A O 1
ATOM 873 N N . ALA A 1 109 ? -19.133 -7.638 0.763 1.00 56.16 109 ALA A N 1
ATOM 874 C CA . ALA A 1 109 ? -19.738 -7.250 2.040 1.00 56.16 109 ALA A CA 1
ATOM 875 C C . ALA A 1 109 ? -20.866 -6.213 1.883 1.00 56.16 109 ALA A C 1
ATOM 877 O O . ALA A 1 109 ? -21.838 -6.263 2.627 1.00 56.16 109 ALA A O 1
ATOM 878 N N . LYS A 1 110 ? -20.773 -5.313 0.893 1.00 52.19 110 LYS A N 1
ATOM 879 C CA . LYS A 1 110 ? -21.844 -4.351 0.581 1.00 52.19 110 LYS A CA 1
ATOM 880 C C . LYS A 1 110 ? -23.035 -4.971 -0.149 1.00 52.19 110 LYS A C 1
ATOM 882 O O . LYS A 1 110 ? -24.151 -4.524 0.058 1.00 52.19 110 LYS A O 1
ATOM 887 N N . TYR A 1 111 ? -22.810 -5.996 -0.969 1.00 48.78 111 TYR A N 1
ATOM 888 C CA . TYR A 1 111 ? -23.883 -6.678 -1.703 1.00 48.78 111 TYR A CA 1
ATOM 889 C C . TYR A 1 111 ? -24.728 -7.619 -0.828 1.00 48.78 111 TYR A C 1
ATOM 891 O O . TYR A 1 111 ? -25.838 -7.968 -1.215 1.00 48.78 111 TYR A O 1
ATOM 899 N N . CYS A 1 112 ? -24.230 -8.021 0.346 1.00 47.72 112 CYS A N 1
ATOM 900 C CA . CYS A 1 112 ? -24.965 -8.884 1.276 1.00 47.72 112 CYS A CA 1
ATOM 901 C C . CYS A 1 112 ? -25.966 -8.136 2.179 1.00 47.72 112 CYS A C 1
ATOM 903 O O . CYS A 1 112 ? -26.741 -8.797 2.860 1.00 47.72 112 CYS A O 1
ATOM 905 N N . ASP A 1 113 ? -25.953 -6.798 2.205 1.00 46.09 113 ASP A N 1
ATOM 906 C CA . ASP A 1 113 ? -26.868 -5.986 3.032 1.00 46.09 113 ASP A CA 1
ATOM 907 C C . ASP A 1 113 ? -28.133 -5.553 2.255 1.00 46.09 113 ASP A C 1
ATOM 909 O O . ASP A 1 113 ? -29.136 -5.163 2.844 1.00 46.09 113 ASP A O 1
ATOM 913 N N . GLU A 1 114 ? -28.126 -5.656 0.919 1.00 49.41 114 GLU A N 1
ATOM 914 C CA . GLU A 1 114 ? -29.182 -5.093 0.058 1.00 49.41 114 GLU A CA 1
ATOM 915 C C . GLU A 1 114 ? -30.260 -6.106 -0.389 1.00 49.41 114 GLU A C 1
ATOM 917 O O . GLU A 1 114 ? -31.183 -5.727 -1.105 1.00 49.41 114 GLU A O 1
ATOM 922 N N . THR A 1 115 ? -30.212 -7.379 0.034 1.00 46.84 115 THR A N 1
ATOM 923 C CA . THR A 1 115 ? -31.166 -8.411 -0.443 1.00 46.84 115 THR A CA 1
ATOM 924 C C . THR A 1 115 ? -32.306 -8.793 0.510 1.00 46.84 115 THR A C 1
ATOM 926 O O . THR A 1 115 ? -33.077 -9.680 0.160 1.00 46.84 115 THR A O 1
ATOM 929 N N . ASP A 1 116 ? -32.493 -8.124 1.655 1.00 50.31 116 ASP A N 1
ATOM 930 C CA . ASP A 1 116 ? -33.582 -8.457 2.604 1.00 50.31 116 ASP A CA 1
ATOM 931 C C . ASP A 1 116 ? -34.776 -7.479 2.622 1.00 50.31 116 ASP A C 1
ATOM 933 O O . ASP A 1 116 ? -35.614 -7.541 3.522 1.00 50.31 116 ASP A O 1
ATOM 937 N N . THR A 1 117 ? -34.933 -6.586 1.635 1.00 53.50 117 THR A N 1
ATOM 938 C CA . THR A 1 117 ? -36.098 -5.671 1.613 1.00 53.50 117 THR A CA 1
ATOM 939 C C . THR A 1 117 ? -36.756 -5.455 0.256 1.00 53.50 117 THR A C 1
ATOM 941 O O . THR A 1 117 ? -37.174 -4.350 -0.042 1.00 53.50 117 THR A O 1
ATOM 944 N N . GLU A 1 118 ? -37.012 -6.508 -0.517 1.00 46.84 118 GLU A N 1
ATOM 945 C CA . GLU A 1 118 ? -38.208 -6.497 -1.373 1.00 46.84 118 GLU A CA 1
ATOM 946 C C . GLU A 1 118 ? -38.957 -7.820 -1.231 1.00 46.84 118 GLU A C 1
ATOM 948 O O . GLU A 1 118 ? -38.827 -8.766 -2.005 1.00 46.84 118 GLU A O 1
ATOM 953 N N . SER A 1 119 ? -39.805 -7.850 -0.198 1.00 52.03 119 SER A N 1
ATOM 954 C CA . SER A 1 119 ? -41.059 -8.592 -0.249 1.00 52.03 119 SER A CA 1
ATOM 955 C C . SER A 1 119 ? -41.833 -8.121 -1.480 1.00 52.03 119 SER A C 1
ATOM 957 O O . SER A 1 119 ? -42.628 -7.185 -1.398 1.00 52.03 119 SER A O 1
ATOM 959 N N . ILE A 1 120 ? -41.606 -8.755 -2.631 1.00 48.62 120 ILE A N 1
ATOM 960 C CA . ILE A 1 120 ? -42.525 -8.641 -3.759 1.00 48.62 120 ILE A CA 1
ATOM 961 C C . ILE A 1 120 ? -43.792 -9.377 -3.336 1.00 48.62 120 ILE A C 1
ATOM 963 O O . ILE A 1 120 ? -43.913 -10.601 -3.398 1.00 48.62 120 ILE A O 1
ATOM 967 N N . GLN A 1 121 ? -44.727 -8.579 -2.831 1.00 42.75 121 GLN A N 1
ATOM 968 C CA . GLN A 1 121 ? -46.126 -8.924 -2.726 1.00 42.75 121 GLN A CA 1
ATOM 969 C C . GLN A 1 121 ? -46.609 -9.413 -4.095 1.00 42.75 121 GLN A C 1
ATOM 971 O O . GLN A 1 121 ? -46.511 -8.700 -5.089 1.00 42.75 121 GLN A O 1
ATOM 976 N N . SER A 1 122 ? -47.134 -10.638 -4.113 1.00 52.81 122 SER A N 1
ATOM 977 C CA . SER A 1 122 ? -48.358 -11.016 -4.822 1.00 52.81 122 SER A CA 1
ATOM 978 C C . SER A 1 122 ? -48.726 -10.135 -6.024 1.00 52.81 122 SER A C 1
ATOM 9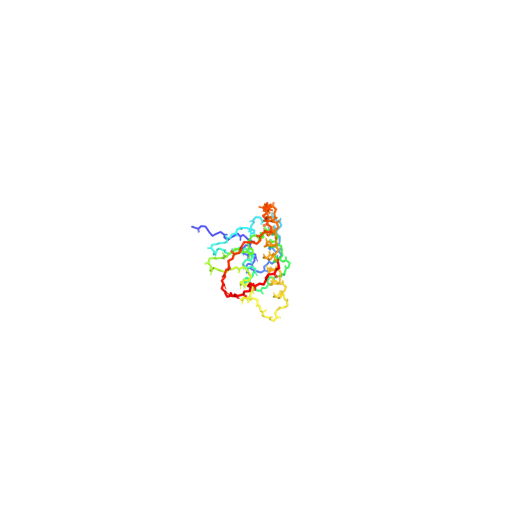80 O O . SER A 1 122 ? -49.552 -9.232 -5.887 1.00 52.81 122 SER A O 1
ATOM 982 N N . ILE A 1 123 ? -48.223 -10.456 -7.218 1.00 50.12 123 ILE A N 1
ATOM 983 C CA . ILE A 1 123 ? -48.895 -10.067 -8.462 1.00 50.12 123 ILE A CA 1
ATOM 984 C C . ILE A 1 123 ? -49.134 -11.321 -9.303 1.00 50.12 123 ILE A C 1
ATOM 986 O O . ILE A 1 123 ? -48.249 -11.885 -9.940 1.00 50.12 123 ILE A O 1
ATOM 990 N N . ASP A 1 124 ? -50.385 -11.752 -9.178 1.00 43.09 124 ASP A N 1
ATOM 991 C CA . ASP A 1 124 ? -51.220 -12.533 -10.081 1.00 43.09 124 ASP A CA 1
ATOM 992 C C . ASP A 1 124 ? -50.664 -12.666 -11.510 1.00 43.09 124 ASP A C 1
ATOM 994 O O . ASP A 1 124 ? -50.591 -11.709 -12.282 1.00 43.09 124 ASP A O 1
ATOM 998 N N . ASN A 1 125 ? -50.311 -13.895 -11.880 1.00 41.22 125 ASN A N 1
ATOM 999 C CA . ASN A 1 125 ? -49.953 -14.259 -13.243 1.00 41.22 125 ASN A CA 1
ATOM 1000 C C . ASN A 1 125 ? -51.252 -14.466 -14.049 1.00 41.22 125 ASN A C 1
ATOM 1002 O O . ASN A 1 125 ? -51.690 -15.598 -14.269 1.00 41.22 125 ASN A O 1
ATOM 1006 N N . ARG A 1 126 ? -51.902 -13.368 -14.457 1.00 40.34 126 ARG A N 1
ATOM 1007 C CA . ARG A 1 126 ? -53.006 -13.375 -15.434 1.00 40.34 126 ARG A CA 1
ATOM 1008 C C . ARG A 1 126 ? -52.595 -12.641 -16.713 1.00 40.34 126 ARG A C 1
ATOM 1010 O O . ARG A 1 126 ? -52.211 -11.476 -16.640 1.00 40.34 126 ARG A O 1
ATOM 1017 N N . PRO A 1 127 ? -52.724 -13.268 -17.895 1.00 39.19 127 PRO A N 1
ATOM 1018 C CA . PRO A 1 127 ? -52.426 -12.611 -19.156 1.00 39.19 127 PRO A CA 1
ATOM 1019 C C . PRO A 1 127 ? -53.625 -11.762 -19.602 1.00 39.19 127 PRO A C 1
ATOM 1021 O O . PRO A 1 127 ? -54.751 -12.259 -19.677 1.00 39.19 127 PRO A O 1
ATOM 1024 N N . LEU A 1 128 ? -53.386 -10.490 -19.936 1.00 37.31 128 LEU A N 1
ATOM 1025 C CA . LEU A 1 128 ? -54.348 -9.645 -20.644 1.00 37.31 128 LEU A CA 1
ATOM 1026 C C . LEU A 1 128 ? -53.848 -9.333 -22.062 1.00 37.31 128 LEU A C 1
ATOM 1028 O O . LEU A 1 128 ? -52.799 -8.734 -22.273 1.00 37.31 128 LEU A O 1
ATOM 1032 N N . PHE A 1 129 ? -54.659 -9.829 -22.993 1.00 42.28 129 PHE A N 1
ATOM 1033 C CA . PHE A 1 129 ? -54.720 -9.692 -24.447 1.00 42.28 129 PHE A CA 1
ATOM 1034 C C . PHE A 1 129 ? -54.388 -8.320 -25.048 1.00 42.28 129 PHE A C 1
ATOM 1036 O O . PHE A 1 129 ? -54.773 -7.305 -24.484 1.00 42.28 129 PHE A O 1
ATOM 1043 N N . ILE A 1 130 ? -53.877 -8.345 -26.290 1.00 36.81 130 ILE A N 1
ATOM 1044 C CA . ILE A 1 130 ? -54.343 -7.612 -27.498 1.00 36.81 130 ILE A CA 1
ATOM 1045 C C . ILE A 1 130 ? -53.538 -8.165 -28.700 1.00 36.81 130 ILE A C 1
ATOM 1047 O O . ILE A 1 130 ? -52.340 -8.357 -28.565 1.00 36.81 130 ILE A O 1
ATOM 1051 N N . GLY A 1 131 ? -54.024 -8.493 -29.900 1.00 33.25 131 GLY A N 1
ATOM 1052 C CA . GLY A 1 131 ? -55.295 -8.365 -30.613 1.00 33.25 131 GLY A CA 1
ATOM 1053 C C . GLY A 1 131 ? -54.966 -8.330 -32.125 1.00 33.25 131 GLY A C 1
ATOM 1054 O O . GLY A 1 131 ? -53.989 -7.686 -32.493 1.00 33.25 131 GLY A O 1
ATOM 1055 N N . GLY A 1 132 ? -55.752 -8.983 -32.999 1.00 33.00 132 GLY A N 1
ATOM 1056 C CA . GLY A 1 132 ? -55.800 -8.601 -34.426 1.00 33.00 132 GLY A CA 1
ATOM 1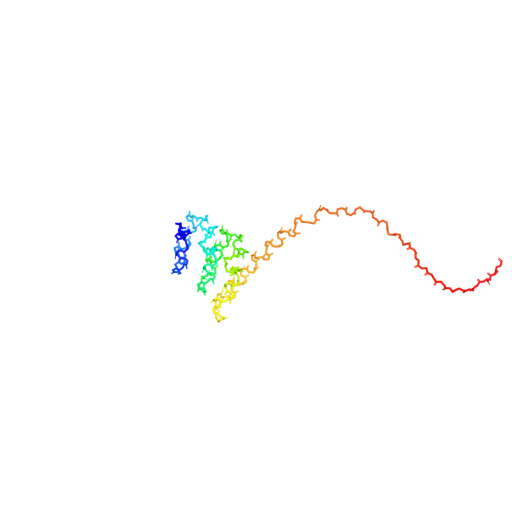057 C C . GLY A 1 132 ? -55.958 -9.687 -35.506 1.00 33.00 132 GLY A C 1
ATOM 1058 O O . GLY A 1 132 ? -54.975 -10.265 -35.950 1.00 33.00 132 GLY A O 1
ATOM 1059 N N . SER A 1 133 ? -57.182 -9.758 -36.053 1.00 40.66 133 SER A N 1
ATOM 1060 C CA . SER A 1 133 ? -57.566 -9.997 -37.468 1.00 40.66 133 SER A CA 1
ATOM 1061 C C . SER A 1 133 ? -57.610 -11.412 -38.091 1.00 40.66 133 SER A C 1
ATOM 1063 O O . SER A 1 133 ? -56.657 -12.173 -38.012 1.00 40.66 133 SER A O 1
ATOM 1065 N N . GLY A 1 134 ? -58.719 -11.673 -38.812 1.00 36.72 134 GLY A N 1
ATOM 1066 C CA . GLY A 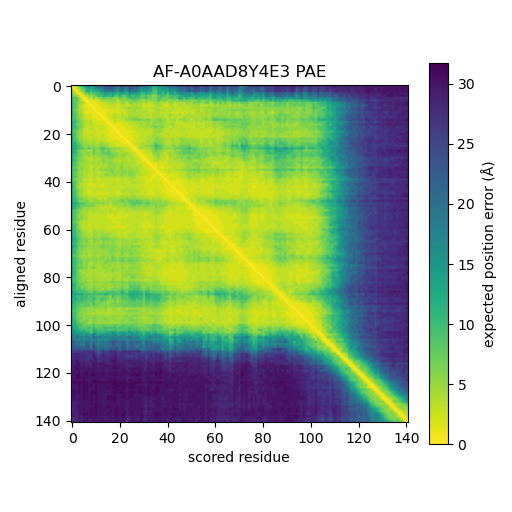1 134 ? -58.880 -12.710 -39.852 1.00 36.72 134 GLY A CA 1
ATOM 1067 C C .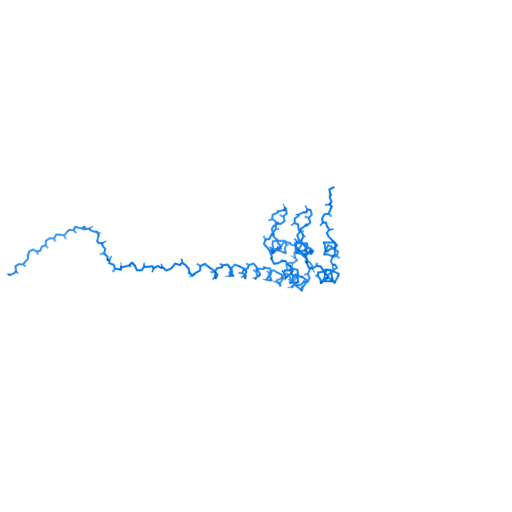 GLY A 1 134 ? -59.732 -13.914 -39.419 1.00 36.72 134 GLY A C 1
ATOM 1068 O O . GLY A 1 134 ? -59.217 -14.845 -38.829 1.00 36.72 134 GLY A O 1
ATOM 1069 N N . GLU A 1 135 ? -61.064 -13.868 -39.476 1.00 42.97 135 GLU A N 1
ATOM 1070 C CA . GLU A 1 135 ? -61.920 -14.255 -40.615 1.00 42.97 135 GLU A CA 1
ATOM 1071 C C . GLU A 1 135 ? -62.452 -15.713 -40.592 1.00 42.97 135 GLU A C 1
ATOM 1073 O O . GLU A 1 135 ? -61.701 -16.675 -40.552 1.00 42.97 135 GLU A O 1
ATOM 1078 N N . ARG A 1 136 ? -63.792 -15.812 -40.709 1.00 45.12 136 ARG A N 1
ATOM 1079 C CA . ARG A 1 136 ? -64.627 -16.920 -41.233 1.00 45.12 136 ARG A CA 1
ATOM 1080 C C . ARG A 1 136 ? -64.728 -18.232 -40.434 1.00 45.12 136 ARG A C 1
ATOM 1082 O O . ARG A 1 136 ? -63.789 -19.005 -40.335 1.00 45.12 136 ARG A O 1
ATOM 1089 N N . GLY A 1 137 ? -65.964 -18.562 -40.040 1.00 36.69 137 GLY A N 1
ATOM 1090 C CA . GLY A 1 137 ? -66.344 -19.940 -39.713 1.00 36.69 137 GLY A CA 1
ATOM 1091 C C . GLY A 1 137 ? -67.647 -20.097 -38.929 1.00 36.69 137 GLY A C 1
ATOM 1092 O O . GLY A 1 137 ? -67.619 -20.557 -37.797 1.00 36.69 137 GLY A O 1
ATOM 1093 N N . MET A 1 138 ? -68.792 -19.739 -39.522 1.00 42.28 138 MET A N 1
ATOM 1094 C CA . MET A 1 138 ? -70.082 -20.338 -39.148 1.00 42.28 138 MET A CA 1
ATOM 1095 C C . MET A 1 138 ? -70.043 -21.830 -39.499 1.00 42.28 138 MET A C 1
ATOM 1097 O O . MET A 1 138 ? -69.939 -22.122 -40.687 1.00 42.28 138 MET A O 1
ATOM 1101 N N . ILE A 1 139 ? -70.212 -22.742 -38.532 1.00 42.91 139 ILE A N 1
ATOM 1102 C CA . ILE A 1 139 ? -70.900 -24.027 -38.756 1.00 42.91 139 ILE A CA 1
ATOM 1103 C C . ILE A 1 139 ? -71.754 -24.362 -37.520 1.00 42.91 139 ILE A C 1
ATOM 1105 O O . ILE A 1 139 ? -71.265 -24.470 -36.400 1.00 42.91 139 ILE A O 1
ATOM 1109 N N . ILE A 1 140 ? -73.045 -24.465 -37.821 1.00 44.75 140 ILE A N 1
ATOM 1110 C CA . ILE A 1 140 ? -74.200 -25.066 -37.142 1.00 44.75 140 ILE A CA 1
ATOM 1111 C C . ILE A 1 140 ? -73.920 -26.372 -36.372 1.00 44.75 140 ILE A C 1
ATOM 1113 O O . ILE A 1 140 ? -73.038 -27.130 -36.765 1.00 44.75 140 ILE A O 1
ATOM 1117 N N . TRP A 1 141 ? -74.702 -26.656 -35.324 1.00 45.50 141 TRP A N 1
ATOM 1118 C CA . TRP A 1 141 ? -75.917 -27.494 -35.384 1.00 45.50 141 TRP A CA 1
ATOM 1119 C C . TRP A 1 141 ? -76.953 -26.941 -34.404 1.00 45.50 141 TRP A C 1
ATOM 1121 O O . TRP A 1 141 ? -76.540 -26.520 -33.300 1.00 45.50 141 TRP A O 1
#

pLDDT: mean 74.36, std 18.62, range [33.0, 90.56]

Secondary structure (DSSP, 8-state):
------HHHHHHHTT-HHHHHHHHHH-GGGGG---TTS--HHHHHHHHS---HHHHHHHHHH-SGGGT---TTS--HHHHHHHHS-TT-HHHHHHHHHHHHHHHHHHHHHHTSSSS-------------------------

Radius of gyration: 27.73 Å; Cα contacts (8 Å, |Δi|>4): 153; chains: 1; bounding box: 89×52×60 Å

Foldseek 3Di:
DDFQCDPLNVCLLVVVLVVNVVVCVVPLCQQVGATPQRDGSLLSNLQQLPRALVSNVSSCVSPVVQLVGATNVRDGSLRSNVPRHDPPDPRSVVSNVVSVVSVVVVVVVVVVVPPPPDPPPDDDPDDDDDDDDDDDDDDDD

Mean predicted aligned error: 13.32 Å

InterPro domains:
  IPR036770 Ankyrin repeat-containing domain superfamily [G3DSA:1.25.40.20] (3-125)
  IPR036770 Ankyrin repeat-containing domain superfamily [SSF48403] (4-85)

Sequence (141 aa):
MGSTQTKLHWAVLLEDWEQTLRCLQKVKYNATIANRYGDYPLHLACYSGTAPPEVIQKLIKACPDAVRMKNKKGYDPLKLAEINYRRDDPTRKHVLAMLRTFVDAELCAKYCDETDTESIQSIDNRPLFIGGSGERGMIIW